Protein AF-A0A328SHW3-F1 (afdb_monomer_lite)

Foldseek 3Di:
DLDDCQQDDPRDGPDPDDLVSVLVVCQVVVVVVDVDDSVRSSVVSVVVSCVRPVNPD

Structure (mmCIF, N/CA/C/O backbone):
data_AF-A0A328SHW3-F1
#
_entry.id   AF-A0A328SHW3-F1
#
loop_
_atom_site.group_PDB
_atom_site.id
_atom_site.type_symbol
_atom_site.label_atom_id
_atom_site.label_alt_id
_atom_site.label_comp_id
_atom_site.label_asym_id
_atom_site.label_entity_id
_atom_site.label_seq_id
_atom_site.pdbx_PDB_ins_code
_atom_site.Cartn_x
_atom_site.Cartn_y
_atom_site.Cartn_z
_atom_site.occupancy
_atom_site.B_iso_or_equiv
_atom_site.auth_seq_id
_atom_site.auth_comp_id
_atom_site.auth_asym_id
_atom_site.auth_atom_id
_atom_site.pdbx_PDB_model_num
ATOM 1 N N . GLU A 1 1 ? -17.802 -0.002 -5.025 1.00 52.03 1 GLU A N 1
ATOM 2 C CA . GLU A 1 1 ? -17.041 -0.762 -4.015 1.00 52.03 1 GLU A CA 1
ATOM 3 C C . GLU A 1 1 ? -15.996 0.173 -3.431 1.00 52.03 1 GLU A C 1
ATOM 5 O O . GL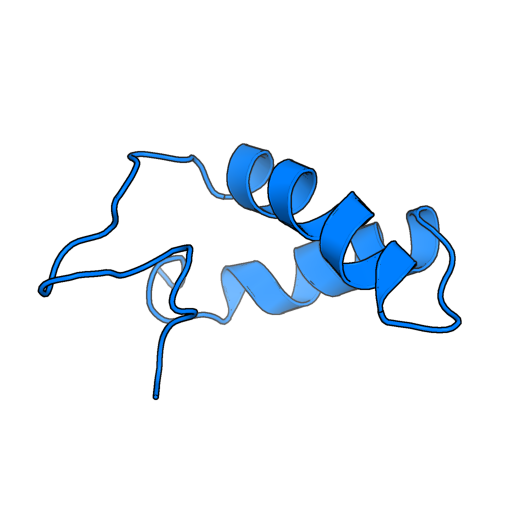U A 1 1 ? -15.182 0.684 -4.185 1.00 52.03 1 GLU A O 1
ATOM 10 N N . ASP A 1 2 ? -16.088 0.495 -2.140 1.00 65.75 2 ASP A N 1
ATOM 11 C CA . ASP A 1 2 ? -15.210 1.489 -1.491 1.00 65.75 2 ASP A CA 1
ATOM 12 C C . ASP A 1 2 ? -13.827 0.926 -1.118 1.00 65.75 2 ASP A C 1
ATOM 14 O O . ASP A 1 2 ? -12.932 1.677 -0.731 1.00 65.75 2 ASP A O 1
ATOM 18 N N . TYR A 1 3 ? -13.651 -0.395 -1.221 1.00 69.25 3 TYR A N 1
ATOM 19 C CA . TYR A 1 3 ? -12.467 -1.098 -0.751 1.00 69.25 3 TYR A CA 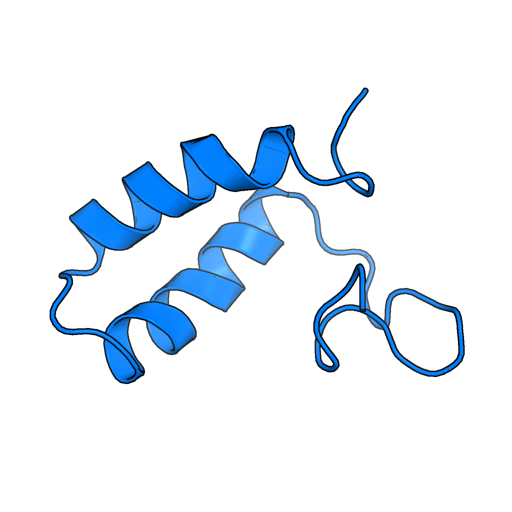1
ATOM 20 C C . TYR A 1 3 ? -12.059 -2.205 -1.721 1.00 69.25 3 TYR A C 1
ATOM 22 O O . TYR A 1 3 ? -12.898 -2.890 -2.304 1.00 69.25 3 TYR A O 1
ATOM 30 N N . CYS A 1 4 ? -10.750 -2.387 -1.874 1.00 71.31 4 CYS A N 1
ATOM 31 C CA . CYS A 1 4 ? -10.172 -3.468 -2.659 1.00 71.31 4 CYS A CA 1
ATOM 32 C C . CYS A 1 4 ? -10.411 -4.826 -1.974 1.00 71.31 4 CYS A C 1
ATOM 34 O O . CYS A 1 4 ? -10.274 -4.940 -0.756 1.00 71.31 4 CYS A O 1
ATOM 36 N N . LYS A 1 5 ? -10.679 -5.870 -2.772 1.00 68.12 5 LYS A N 1
ATOM 37 C CA . LYS A 1 5 ? -10.884 -7.264 -2.325 1.00 68.12 5 LYS A CA 1
ATOM 38 C C . LYS A 1 5 ? -9.736 -7.856 -1.493 1.00 68.12 5 LYS A C 1
ATOM 40 O O . LYS A 1 5 ? -9.938 -8.843 -0.793 1.00 68.12 5 LYS A O 1
ATOM 45 N N . TYR A 1 6 ? -8.535 -7.291 -1.615 1.00 67.19 6 TYR A N 1
ATOM 46 C CA . TYR A 1 6 ? -7.358 -7.693 -0.842 1.00 67.19 6 TYR A CA 1
ATOM 47 C C . TYR A 1 6 ? -7.281 -6.970 0.504 1.00 67.19 6 TYR A C 1
ATOM 49 O O . TYR A 1 6 ? -6.751 -7.510 1.463 1.00 67.19 6 TYR A O 1
ATOM 57 N N . CYS A 1 7 ? -7.842 -5.765 0.590 1.00 66.56 7 CYS A N 1
ATOM 58 C CA . CYS A 1 7 ? -7.825 -4.957 1.804 1.00 66.56 7 CYS A CA 1
ATOM 59 C C . CYS A 1 7 ? -9.005 -5.291 2.705 1.00 66.56 7 CYS A C 1
ATOM 61 O O . CYS A 1 7 ? -8.860 -5.310 3.919 1.00 66.56 7 CYS A O 1
ATOM 63 N N . TYR A 1 8 ? -10.171 -5.526 2.108 1.00 68.69 8 TYR A N 1
ATOM 64 C CA . TYR A 1 8 ? -11.433 -5.667 2.812 1.00 68.69 8 TYR A CA 1
ATOM 65 C C . TYR A 1 8 ? -12.175 -6.886 2.284 1.00 68.69 8 TYR A C 1
ATOM 67 O O . TYR A 1 8 ? -12.517 -6.968 1.102 1.00 68.69 8 TYR A O 1
ATOM 75 N N . LYS A 1 9 ? -12.410 -7.846 3.171 1.00 71.81 9 LYS A N 1
ATOM 76 C CA . LYS A 1 9 ? -13.094 -9.095 2.851 1.00 71.81 9 LYS A CA 1
ATOM 77 C C . LYS A 1 9 ? -13.968 -9.471 4.036 1.00 71.81 9 LYS A C 1
ATOM 79 O O . LYS A 1 9 ? -13.562 -9.334 5.182 1.00 71.81 9 LYS A O 1
ATOM 84 N N . ASN A 1 10 ? -15.181 -9.937 3.748 1.00 70.94 10 ASN A N 1
ATOM 85 C CA . ASN A 1 10 ? -16.167 -10.338 4.757 1.00 70.94 10 ASN A CA 1
ATOM 86 C C . ASN A 1 10 ? -16.559 -9.231 5.755 1.00 70.94 10 ASN A C 1
ATOM 88 O O . ASN A 1 10 ? -16.919 -9.530 6.885 1.00 70.94 10 ASN A O 1
ATOM 92 N N . GLY A 1 11 ? -16.522 -7.961 5.345 1.00 71.50 11 GLY A N 1
ATOM 93 C CA . GLY A 1 11 ? -16.915 -6.851 6.219 1.00 71.50 11 GLY A CA 1
ATOM 94 C C . GLY A 1 11 ? -15.802 -6.337 7.140 1.00 71.50 11 GLY A C 1
ATOM 95 O O . GLY A 1 11 ? -16.030 -5.384 7.885 1.00 71.50 11 GLY A O 1
ATOM 96 N N . GLU A 1 12 ? -14.596 -6.903 7.052 1.00 69.88 12 GLU A N 1
ATOM 97 C CA . GLU A 1 12 ? -13.454 -6.540 7.890 1.00 69.88 12 GLU A CA 1
ATOM 98 C C . GLU A 1 12 ? -12.190 -6.324 7.051 1.00 69.88 12 GLU A C 1
ATOM 100 O O . GLU A 1 12 ? -12.022 -6.888 5.961 1.00 69.88 12 GLU A O 1
ATOM 105 N N . PHE A 1 13 ? -11.285 -5.488 7.562 1.00 73.94 13 PHE A N 1
ATOM 106 C CA . PHE A 1 13 ? -9.944 -5.398 7.000 1.00 73.94 13 PHE A CA 1
ATOM 107 C C . PHE A 1 13 ? -9.185 -6.668 7.373 1.00 73.94 13 PHE A C 1
ATOM 109 O O . PHE A 1 13 ? -9.127 -7.030 8.542 1.00 73.94 13 PHE A O 1
ATOM 116 N N . GLN A 1 14 ? -8.658 -7.369 6.368 1.00 68.88 14 GLN A N 1
ATOM 117 C CA . GLN A 1 14 ? -8.047 -8.688 6.573 1.00 68.88 14 GLN A CA 1
ATOM 118 C C . GLN A 1 14 ? -6.770 -8.621 7.420 1.00 68.88 14 GLN A C 1
ATOM 120 O O . GLN A 1 14 ? -6.433 -9.608 8.065 1.00 68.88 14 GLN A O 1
ATOM 125 N N . GLU A 1 15 ? -6.095 -7.469 7.437 1.00 67.50 15 GLU A N 1
ATOM 126 C CA . GLU A 1 15 ? -4.881 -7.233 8.218 1.00 67.50 15 GLU A CA 1
ATOM 127 C C . GLU A 1 15 ? -4.849 -5.807 8.792 1.00 67.50 15 GLU A C 1
ATOM 129 O O . GLU A 1 15 ? -5.349 -4.844 8.181 1.00 67.50 15 GLU A O 1
ATOM 134 N N . ASP A 1 16 ? -4.225 -5.681 9.966 1.00 71.19 16 ASP A N 1
ATOM 135 C CA . ASP A 1 16 ? -3.987 -4.421 10.678 1.00 71.19 16 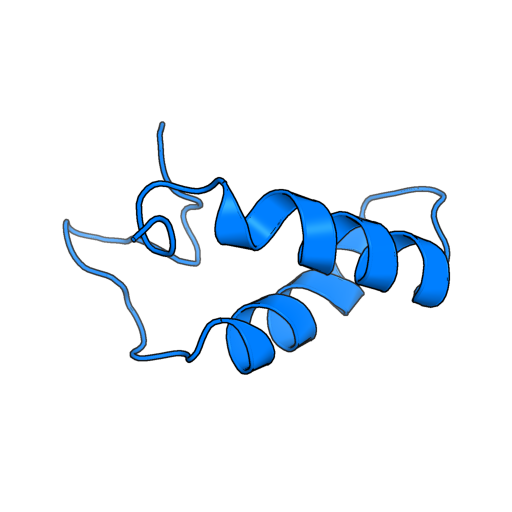ASP A CA 1
ATOM 136 C C . ASP A 1 16 ? -2.732 -3.720 10.142 1.00 71.19 16 ASP A C 1
ATOM 138 O O . ASP A 1 16 ? -1.797 -3.410 10.872 1.00 71.19 16 ASP A O 1
ATOM 142 N N . PHE A 1 17 ? -2.683 -3.528 8.824 1.00 78.06 17 PHE A N 1
ATOM 143 C CA . PHE A 1 17 ? -1.634 -2.722 8.215 1.00 78.06 17 PHE A CA 1
ATOM 144 C C . PHE A 1 17 ? -1.708 -1.290 8.739 1.00 78.06 17 PHE A C 1
ATOM 146 O O . PHE A 1 17 ? -2.793 -0.734 8.916 1.00 78.06 17 PHE A O 1
ATOM 153 N N . THR A 1 18 ? -0.557 -0.660 8.902 1.00 87.81 18 THR A N 1
ATOM 154 C CA . THR A 1 18 ? -0.421 0.794 8.900 1.00 87.81 18 THR A CA 1
ATOM 155 C C . THR A 1 18 ? -0.605 1.340 7.477 1.00 87.81 18 THR A C 1
ATOM 157 O O . THR A 1 18 ? -0.579 0.604 6.487 1.00 87.81 18 THR A O 1
ATOM 160 N N . MET A 1 19 ? -0.801 2.657 7.336 1.00 89.38 19 MET A N 1
ATOM 161 C CA . MET A 1 19 ? -0.887 3.282 6.007 1.00 89.38 19 MET A CA 1
ATOM 162 C C . MET A 1 19 ? 0.401 3.057 5.197 1.00 89.38 19 MET A C 1
ATOM 164 O O . MET A 1 19 ? 0.327 2.839 3.991 1.00 89.38 19 MET A O 1
ATOM 168 N N . GLU A 1 20 ? 1.558 3.095 5.856 1.00 89.88 20 GLU A N 1
ATOM 169 C CA . GLU A 1 20 ? 2.876 2.919 5.239 1.00 89.88 20 GLU A CA 1
ATOM 170 C C . GLU A 1 20 ? 3.04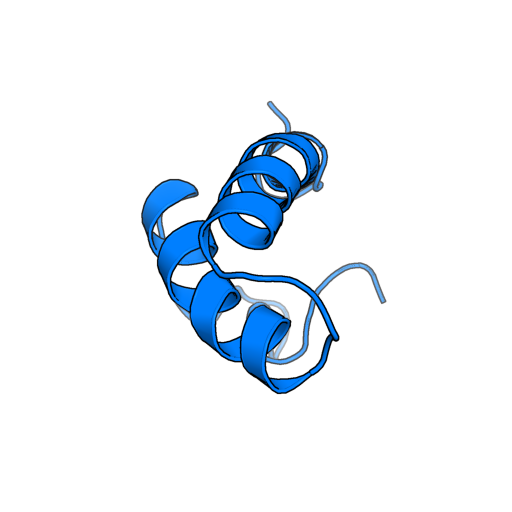8 1.492 4.709 1.00 89.88 20 GLU A C 1
ATOM 172 O O . GLU A 1 20 ? 3.305 1.316 3.519 1.00 89.88 20 GLU A O 1
ATOM 177 N N . GLU A 1 21 ? 2.764 0.477 5.529 1.00 89.25 21 GLU A N 1
ATOM 178 C CA . GLU A 1 21 ? 2.795 -0.932 5.102 1.00 89.25 21 GLU A CA 1
ATOM 179 C C . GLU A 1 21 ? 1.817 -1.197 3.947 1.00 89.25 21 GLU A C 1
ATOM 181 O O . GLU A 1 21 ? 2.115 -1.932 3.006 1.00 89.25 21 GLU A O 1
ATOM 186 N N . MET A 1 22 ? 0.653 -0.543 3.966 1.00 88.75 22 MET A N 1
ATOM 187 C CA . MET A 1 22 ? -0.327 -0.638 2.887 1.00 88.75 22 MET A CA 1
ATOM 188 C C . MET A 1 22 ? 0.176 -0.010 1.573 1.00 88.75 22 MET A C 1
ATOM 190 O O . MET A 1 22 ? -0.134 -0.517 0.489 1.00 88.75 22 MET A O 1
ATOM 194 N N . ILE A 1 23 ? 0.940 1.087 1.642 1.00 91.12 23 ILE A N 1
ATOM 195 C CA . ILE A 1 23 ? 1.593 1.696 0.473 1.00 91.12 23 ILE A CA 1
ATOM 196 C C . ILE A 1 23 ? 2.640 0.732 -0.080 1.00 91.12 23 ILE A C 1
ATOM 198 O O . ILE A 1 23 ? 2.580 0.416 -1.268 1.00 91.12 23 ILE A O 1
ATOM 202 N N . GLU A 1 24 ? 3.533 0.220 0.767 1.00 92.00 24 GLU A N 1
ATOM 203 C CA . GLU A 1 24 ? 4.578 -0.732 0.371 1.00 92.00 24 GLU A CA 1
ATOM 204 C C . GLU A 1 24 ? 3.994 -1.984 -0.289 1.00 92.00 24 GLU A C 1
ATOM 206 O O . GLU A 1 24 ? 4.464 -2.408 -1.343 1.00 92.00 24 GLU A O 1
ATOM 211 N N . PHE A 1 25 ? 2.899 -2.517 0.257 1.00 89.00 25 PHE A N 1
ATOM 212 C CA . PHE A 1 25 ? 2.181 -3.647 -0.327 1.00 89.00 25 PHE A CA 1
ATOM 213 C C . PHE A 1 25 ? 1.598 -3.333 -1.717 1.00 89.00 25 PHE A C 1
ATOM 215 O O . PHE A 1 25 ? 1.612 -4.173 -2.620 1.00 89.00 25 PHE A O 1
ATOM 222 N N . CYS A 1 26 ? 1.074 -2.120 -1.916 1.00 89.94 26 CYS A N 1
ATOM 223 C CA . CYS A 1 26 ? 0.426 -1.734 -3.170 1.00 89.94 26 CYS A CA 1
ATOM 224 C C . CYS A 1 26 ? 1.398 -1.337 -4.280 1.00 89.94 26 CYS A C 1
ATOM 226 O O . CYS A 1 26 ? 1.023 -1.428 -5.453 1.00 89.94 26 CYS A O 1
ATOM 228 N N . ILE A 1 27 ? 2.610 -0.890 -3.945 1.00 92.81 27 ILE A N 1
ATOM 229 C CA . ILE A 1 27 ? 3.618 -0.458 -4.919 1.00 92.81 27 ILE A CA 1
ATOM 230 C C . ILE A 1 27 ? 3.882 -1.532 -5.992 1.00 92.81 27 ILE A C 1
ATOM 232 O O . ILE A 1 27 ? 3.597 -1.260 -7.163 1.00 92.81 27 ILE A O 1
ATOM 236 N N . PRO A 1 28 ? 4.333 -2.760 -5.658 1.00 92.25 28 PRO A N 1
ATOM 237 C CA . PRO A 1 28 ? 4.674 -3.758 -6.671 1.00 92.25 28 PRO A CA 1
ATOM 238 C C . PRO A 1 28 ? 3.449 -4.218 -7.468 1.00 92.25 28 PRO A C 1
ATOM 240 O O . PRO A 1 28 ? 3.548 -4.472 -8.667 1.00 92.25 28 PRO A O 1
ATOM 243 N N . LEU A 1 29 ? 2.272 -4.271 -6.834 1.00 90.94 29 LEU A N 1
ATOM 244 C CA . LEU A 1 29 ? 1.017 -4.612 -7.505 1.00 90.94 29 LEU A CA 1
ATOM 245 C C . LEU A 1 29 ? 0.626 -3.555 -8.542 1.00 90.94 29 LEU A C 1
ATOM 247 O O . LEU A 1 29 ? 0.163 -3.898 -9.625 1.00 90.94 29 LEU A O 1
ATOM 251 N N . THR A 1 30 ? 0.812 -2.275 -8.228 1.00 91.31 30 THR A N 1
ATOM 252 C CA . THR A 1 30 ? 0.451 -1.175 -9.131 1.00 91.31 30 THR A CA 1
ATOM 253 C C . THR A 1 30 ? 1.448 -1.061 -10.279 1.00 91.31 30 THR A C 1
ATOM 255 O O . THR A 1 30 ? 1.026 -0.930 -11.425 1.00 91.31 30 THR A O 1
ATOM 258 N N . VAL A 1 31 ? 2.751 -1.186 -10.003 1.00 95.19 31 VAL A N 1
ATOM 259 C CA . VAL A 1 31 ? 3.799 -1.228 -11.039 1.00 95.19 31 VAL A CA 1
ATOM 260 C C . VAL A 1 31 ? 3.546 -2.386 -12.007 1.00 95.19 31 VAL A C 1
ATOM 262 O O . VAL A 1 31 ? 3.552 -2.188 -13.213 1.00 95.19 31 VAL A O 1
ATOM 265 N N . ALA A 1 32 ? 3.218 -3.582 -11.508 1.00 94.00 32 ALA A N 1
ATOM 266 C CA . ALA A 1 32 ? 2.938 -4.738 -12.364 1.00 94.00 32 ALA A CA 1
ATOM 267 C C . ALA A 1 32 ? 1.687 -4.585 -13.256 1.00 94.00 32 ALA A C 1
ATOM 269 O O . ALA A 1 32 ? 1.513 -5.356 -14.197 1.00 94.00 32 ALA A O 1
ATOM 270 N N . ASN A 1 33 ? 0.803 -3.628 -12.953 1.00 91.56 33 ASN A N 1
ATOM 271 C CA . ASN A 1 33 ? -0.458 -3.397 -13.666 1.00 91.56 33 ASN A CA 1
ATOM 272 C C . ASN A 1 33 ? -0.534 -2.001 -14.318 1.00 91.56 33 ASN A C 1
ATOM 274 O O . ASN A 1 33 ? -1.622 -1.566 -14.697 1.00 91.56 33 ASN A O 1
ATOM 278 N N . SER A 1 34 ? 0.585 -1.281 -14.435 1.00 91.12 34 SER A N 1
ATOM 279 C CA . SER A 1 34 ? 0.643 0.047 -15.057 1.00 91.12 34 SER A CA 1
ATOM 280 C C . SER A 1 34 ? 1.971 0.276 -15.783 1.00 91.12 34 SER A C 1
ATOM 282 O O . SER A 1 34 ? 2.928 -0.461 -15.581 1.00 91.12 34 SER A O 1
ATOM 284 N N . ASP A 1 35 ? 2.047 1.331 -16.596 1.00 94.62 35 ASP A N 1
ATOM 285 C CA . ASP A 1 35 ? 3.294 1.764 -17.250 1.00 94.62 35 ASP A CA 1
ATOM 286 C C . ASP A 1 35 ? 4.150 2.686 -16.352 1.00 94.62 35 ASP A C 1
ATOM 288 O O . ASP A 1 35 ? 5.056 3.372 -16.827 1.00 94.62 35 ASP A O 1
ATOM 292 N N . MET A 1 36 ? 3.832 2.769 -15.055 1.00 94.12 36 MET A N 1
ATOM 293 C CA . MET A 1 36 ? 4.515 3.644 -14.102 1.00 94.12 36 MET A CA 1
ATOM 294 C C . MET A 1 36 ? 5.689 2.932 -13.426 1.00 94.12 36 MET A C 1
ATOM 296 O O . MET A 1 36 ? 5.597 1.762 -13.059 1.00 94.12 36 MET A O 1
ATOM 300 N N . ASP A 1 37 ? 6.771 3.671 -13.181 1.00 95.50 37 ASP A N 1
ATOM 301 C CA . ASP A 1 37 ? 7.870 3.205 -12.339 1.00 95.50 37 ASP A CA 1
ATOM 302 C C . ASP A 1 37 ? 7.505 3.230 -10.840 1.00 95.50 37 ASP A C 1
ATOM 304 O O . ASP A 1 37 ? 6.556 3.888 -10.401 1.00 95.50 37 ASP A O 1
ATOM 308 N N . GLU A 1 38 ? 8.299 2.522 -10.039 1.00 94.69 38 GLU A N 1
ATOM 309 C CA . GLU A 1 38 ? 8.104 2.375 -8.596 1.00 94.69 38 GLU A CA 1
ATOM 310 C C . GLU A 1 38 ? 8.061 3.713 -7.844 1.00 94.69 38 GLU A C 1
ATOM 312 O O . GLU A 1 38 ? 7.230 3.908 -6.953 1.00 94.69 38 GLU A O 1
ATOM 317 N N . GLN A 1 39 ? 8.912 4.669 -8.225 1.00 95.75 39 GLN A N 1
ATOM 318 C CA . GLN A 1 39 ? 8.991 5.973 -7.574 1.00 95.75 39 GLN A CA 1
ATOM 319 C C . GLN A 1 39 ? 7.728 6.793 -7.858 1.00 95.75 39 GLN A C 1
ATOM 321 O O . GLN A 1 39 ? 7.134 7.374 -6.943 1.00 95.75 39 GLN A O 1
ATOM 326 N N . SER A 1 40 ? 7.281 6.801 -9.112 1.00 95.69 40 SER A N 1
ATOM 327 C CA . SER A 1 40 ? 6.043 7.445 -9.547 1.00 95.69 40 SER A CA 1
ATOM 328 C C . SER A 1 40 ? 4.823 6.858 -8.831 1.00 95.69 40 SER A C 1
ATOM 330 O O . SER A 1 40 ? 3.964 7.603 -8.345 1.00 95.69 40 SER A O 1
ATOM 332 N N . VAL A 1 41 ? 4.764 5.528 -8.704 1.00 95.44 41 VAL A N 1
ATOM 333 C CA . VAL A 1 41 ? 3.707 4.822 -7.968 1.00 95.44 41 VAL A CA 1
ATOM 334 C C . VAL A 1 41 ? 3.744 5.163 -6.479 1.00 95.44 41 VAL A C 1
ATOM 336 O O . VAL A 1 41 ? 2.702 5.487 -5.910 1.00 95.44 41 VAL A O 1
ATOM 339 N N . SER A 1 42 ? 4.920 5.163 -5.850 1.00 94.00 42 SER A N 1
ATOM 340 C CA . SER A 1 42 ? 5.076 5.514 -4.434 1.00 94.00 42 SER A CA 1
ATOM 341 C C . SER A 1 42 ? 4.574 6.932 -4.140 1.00 94.00 42 SER A C 1
ATOM 343 O O . SER A 1 42 ? 3.772 7.136 -3.224 1.00 94.00 42 SER A O 1
ATOM 345 N N . ILE A 1 43 ? 4.945 7.917 -4.966 1.00 95.81 43 ILE A N 1
ATOM 346 C CA . ILE A 1 43 ? 4.464 9.304 -4.836 1.00 95.81 43 ILE A CA 1
ATOM 347 C C . ILE A 1 43 ? 2.941 9.376 -4.998 1.00 95.81 43 ILE A C 1
ATOM 349 O O . ILE A 1 43 ? 2.272 10.116 -4.272 1.00 95.81 43 ILE A O 1
ATOM 353 N N . MET A 1 44 ? 2.382 8.631 -5.954 1.00 94.75 44 MET A N 1
ATOM 354 C CA . MET A 1 44 ? 0.940 8.581 -6.188 1.00 94.75 44 MET A CA 1
ATOM 355 C C . MET A 1 44 ? 0.200 7.988 -4.983 1.00 94.75 44 MET A C 1
ATOM 357 O O . MET A 1 44 ? -0.727 8.617 -4.469 1.00 94.75 44 MET A O 1
ATOM 361 N N . LEU A 1 45 ? 0.644 6.840 -4.470 1.00 93.25 45 LEU A N 1
ATOM 362 C CA . LEU A 1 45 ? 0.011 6.166 -3.336 1.00 93.25 45 LEU A CA 1
ATOM 363 C C . LEU A 1 45 ? 0.094 7.000 -2.052 1.00 93.25 45 LEU A C 1
ATOM 365 O O . LEU A 1 45 ? -0.908 7.111 -1.349 1.00 93.25 45 LEU A O 1
ATOM 369 N N . ASN A 1 46 ? 1.215 7.685 -1.802 1.00 93.38 46 ASN A N 1
ATOM 370 C CA . ASN A 1 46 ? 1.351 8.628 -0.683 1.00 93.38 46 ASN A CA 1
ATOM 371 C C . ASN A 1 46 ? 0.359 9.805 -0.756 1.00 93.38 46 ASN A C 1
ATOM 373 O O . ASN A 1 46 ? -0.040 10.348 0.272 1.00 93.38 46 ASN A O 1
ATOM 377 N N . LYS A 1 47 ? -0.075 10.205 -1.959 1.00 93.12 47 LYS A N 1
ATOM 378 C CA . LYS A 1 47 ? -1.094 11.255 -2.141 1.00 93.12 47 LYS A CA 1
ATOM 379 C C . LYS A 1 47 ? -2.519 10.719 -2.041 1.00 93.12 47 LYS A C 1
ATOM 381 O O . LYS A 1 47 ? -3.406 11.437 -1.577 1.00 93.12 47 LYS A O 1
ATOM 386 N N . VAL A 1 48 ? -2.760 9.497 -2.515 1.00 90.62 48 VAL A N 1
ATOM 387 C CA . VAL A 1 48 ? -4.105 8.904 -2.584 1.00 90.62 48 VAL A CA 1
ATOM 388 C C . VAL A 1 48 ? -4.513 8.273 -1.254 1.00 90.62 48 VAL A C 1
ATOM 390 O O . VAL A 1 48 ? -5.640 8.495 -0.815 1.00 90.62 48 VAL A O 1
ATOM 393 N N . MET A 1 49 ? -3.619 7.539 -0.583 1.00 89.25 49 MET A N 1
ATOM 394 C CA . MET A 1 49 ? -3.943 6.803 0.648 1.00 89.25 49 MET A CA 1
ATOM 395 C C . MET A 1 49 ? -4.573 7.683 1.742 1.00 89.25 49 MET A C 1
ATOM 397 O O . MET A 1 49 ? -5.636 7.299 2.230 1.00 89.25 49 MET A O 1
ATOM 401 N N . PRO A 1 50 ? -4.062 8.891 2.068 1.00 89.81 50 PRO A N 1
ATOM 402 C CA . PRO A 1 50 ? -4.678 9.769 3.074 1.00 89.81 50 PRO A CA 1
ATOM 403 C C . PRO A 1 50 ? -6.098 10.252 2.741 1.00 89.81 50 PRO A C 1
ATOM 405 O O . PRO A 1 50 ? -6.806 10.747 3.616 1.00 89.81 50 PR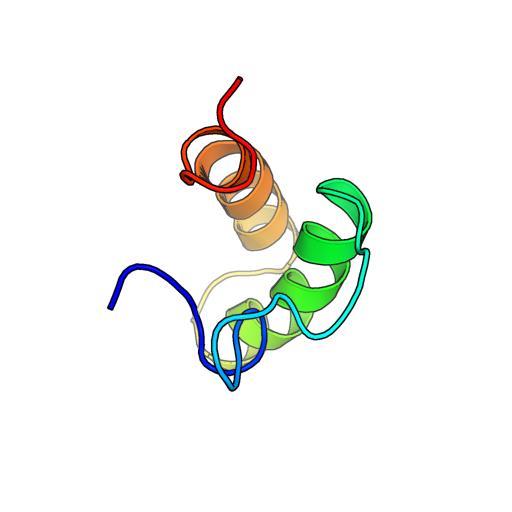O A O 1
ATOM 408 N N . GLN A 1 51 ? -6.526 10.144 1.480 1.00 88.19 51 GLN A N 1
ATOM 409 C CA . GLN A 1 51 ? -7.862 10.556 1.039 1.00 88.19 51 GLN A CA 1
ATOM 410 C C . GLN A 1 51 ? -8.895 9.424 1.154 1.00 88.19 51 GLN A C 1
ATOM 412 O O . GLN A 1 51 ? -10.100 9.683 1.083 1.00 88.19 51 GLN A O 1
ATOM 417 N N . LEU A 1 52 ? -8.449 8.176 1.339 1.00 86.25 52 LEU A N 1
ATOM 418 C CA . LEU A 1 52 ? -9.322 7.009 1.456 1.00 86.25 52 LEU A CA 1
ATOM 419 C C . LEU A 1 52 ? -9.997 6.957 2.828 1.00 86.25 52 LEU A C 1
ATOM 421 O O . LEU A 1 52 ? -9.364 7.214 3.845 1.00 86.25 52 LEU A O 1
ATOM 425 N N . LYS A 1 53 ? -11.268 6.534 2.872 1.00 83.25 53 LYS A N 1
ATOM 426 C CA . LYS A 1 53 ? -12.100 6.496 4.095 1.00 83.25 53 LYS A CA 1
ATOM 427 C C . LYS A 1 53 ? -11.442 5.792 5.292 1.00 83.25 53 LYS A C 1
ATOM 429 O O . LYS A 1 53 ? -11.665 6.223 6.412 1.00 83.25 53 LYS A O 1
ATOM 434 N N . ARG A 1 54 ? -10.641 4.740 5.059 1.00 82.75 54 ARG A N 1
ATOM 435 C CA . ARG A 1 54 ? -9.916 4.004 6.117 1.00 82.75 54 ARG A CA 1
ATOM 436 C C . ARG A 1 54 ? -8.879 4.876 6.829 1.00 82.75 54 ARG A C 1
ATOM 438 O O . ARG A 1 54 ? -8.685 4.729 8.027 1.00 82.75 54 ARG A O 1
ATOM 445 N N . TRP A 1 55 ? -8.203 5.743 6.080 1.00 84.62 55 TRP A N 1
ATOM 446 C CA . TRP A 1 55 ? -7.046 6.505 6.555 1.00 84.62 55 TRP A CA 1
ATOM 447 C C . TRP A 1 55 ? -7.315 7.995 6.732 1.00 84.62 55 TRP A C 1
ATOM 449 O O . TRP A 1 55 ? -6.487 8.727 7.277 1.00 84.62 55 TRP A O 1
ATOM 459 N N . LYS A 1 56 ? -8.460 8.451 6.233 1.00 79.25 56 LYS A N 1
ATOM 460 C CA . LYS A 1 56 ? -8.943 9.805 6.419 1.00 79.25 56 LYS A CA 1
ATOM 461 C C . LYS A 1 56 ? -9.233 10.005 7.908 1.00 79.25 56 LYS A C 1
ATOM 463 O O . LYS A 1 56 ? -10.033 9.265 8.474 1.00 79.25 56 LYS A O 1
ATOM 468 N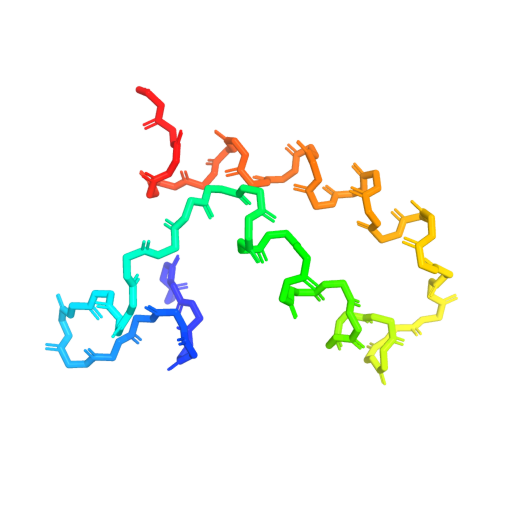 N . LYS A 1 57 ? -8.552 10.973 8.523 1.00 60.19 57 LYS A N 1
ATOM 469 C CA . LYS A 1 57 ? -8.876 11.450 9.874 1.00 60.19 57 LYS A CA 1
ATOM 470 C C . LYS A 1 57 ? -10.273 12.059 9.925 1.00 60.19 57 LYS A C 1
ATOM 472 O O . LYS A 1 57 ? -10.669 12.696 8.919 1.00 60.19 57 LYS A O 1
#

Sequence (57 aa):
EDYCKYCYKNGEFQEDFTMEEMIEFCIPLTVANSDMDEQSVSIMLNKVMPQLKRWKK

Radius of gyration: 11.58 Å; chains: 1; bounding box: 26×22×28 Å

pLDDT: mean 83.92, std 11.37, range [52.03, 95.81]

Secondary structure (DSSP, 8-state):
--S-TTTEETTEESS---HHHHHHHHHHHHHTTSS--HHHHHHHHHHHGGGSTTT--